Protein AF-A0A7J9RWR3-F1 (afdb_monomer_lite)

Radius of gyration: 13.07 Å; chains: 1; bounding box: 36×20×31 Å

InterPro domains:
  IPR002934 Polymerase, nucleotidyl transferase domain [PF01909] (12-73)
  IPR043519 Nucleotidyltransferase superfamily [G3DSA:3.30.460.10] (7-78)
  IPR043519 Nucleotidyltransferase superfamily [SSF81301] (5-73)

pLDDT: mean 85.47, std 13.64, range [39.38, 94.88]

Sequence (79 aa):
MEPLERIKFLRNWREAFSKLNLERFSEVYVFGSVI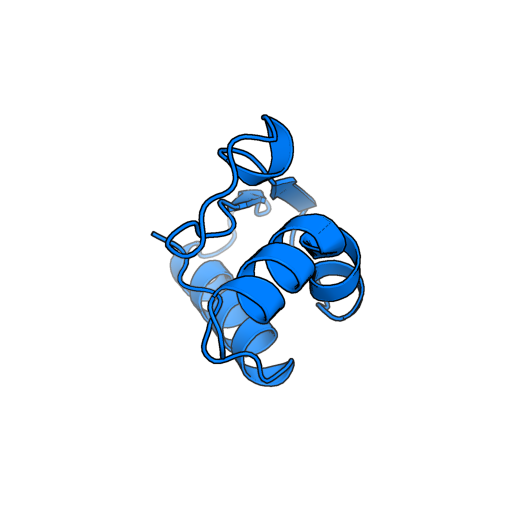SGKITGGSDIDVILVIKRNEDRNKALIDFFDEVERVGRKSVIFV

Organism: Sulfurisphaera ohwakuensis (NCBI:txid69656)

Secondary structure (DSSP, 8-state):
--HHHHHHHHHTHHHHHTTS--TTSSEEEEETHHHHT---TT---EEEEEPPTT--HHHHHHHHHHHHHHTT-TT----

Foldseek 3Di:
DPLVVQQVCLLVVVVLCVQFDLVQFPDKDWDDCSVVVVDGSPDAIEMDTHHDPPDDPVVVVVVRVVRSVVSPDPGHDHD

Structure (mmCIF, N/CA/C/O backbone):
data_AF-A0A7J9RWR3-F1
#
_entry.id   AF-A0A7J9RWR3-F1
#
loop_
_atom_site.group_PDB
_atom_site.id
_atom_site.type_symbol
_atom_site.label_atom_id
_atom_site.label_alt_id
_atom_site.label_comp_id
_atom_site.label_asym_id
_atom_site.label_entity_id
_atom_site.label_seq_id
_atom_site.pdbx_PDB_ins_code
_atom_site.Cartn_x
_atom_site.Cartn_y
_atom_site.Cartn_z
_atom_site.occupancy
_atom_site.B_iso_or_equiv
_atom_site.auth_seq_id
_atom_site.auth_comp_id
_atom_site.auth_asym_id
_atom_site.auth_atom_id
_atom_site.pdbx_PDB_model_num
ATOM 1 N N . MET A 1 1 ? 20.520 4.037 -4.335 1.00 70.81 1 MET A N 1
ATOM 2 C CA . MET A 1 1 ? 20.071 2.883 -5.136 1.00 70.81 1 MET A CA 1
ATOM 3 C C . MET A 1 1 ? 20.193 3.296 -6.580 1.00 70.81 1 MET A C 1
ATOM 5 O O . MET A 1 1 ? 19.699 4.372 -6.911 1.00 70.81 1 MET A O 1
ATOM 9 N N . GLU A 1 2 ? 20.874 2.502 -7.397 1.00 81.50 2 GLU A N 1
ATOM 10 C CA . GLU A 1 2 ? 21.022 2.822 -8.817 1.00 81.50 2 GLU A CA 1
ATOM 11 C C . GLU A 1 2 ? 19.650 2.791 -9.520 1.00 81.50 2 GLU A C 1
ATOM 13 O O . GLU A 1 2 ? 18.777 2.010 -9.118 1.00 81.50 2 GLU A O 1
ATOM 18 N N . PRO A 1 3 ? 19.418 3.588 -10.581 1.00 82.56 3 PRO A N 1
ATOM 19 C CA . PRO A 1 3 ? 18.112 3.660 -11.245 1.00 82.56 3 PRO A CA 1
ATOM 20 C C . PRO A 1 3 ? 17.543 2.293 -11.659 1.00 82.56 3 PRO A C 1
ATOM 22 O O . PRO A 1 3 ? 16.346 2.042 -11.525 1.00 82.56 3 PRO A O 1
ATOM 25 N N . LEU A 1 4 ? 18.405 1.376 -12.110 1.00 85.06 4 LEU A N 1
ATOM 26 C CA . LEU A 1 4 ? 18.015 0.018 -12.502 1.00 85.06 4 LEU A CA 1
ATOM 27 C C . LEU A 1 4 ? 17.581 -0.847 -11.313 1.00 85.06 4 LEU A C 1
ATOM 29 O O . LEU A 1 4 ? 16.620 -1.610 -11.421 1.00 85.06 4 LEU A O 1
ATOM 33 N N . GLU A 1 5 ? 18.268 -0.735 -10.179 1.00 84.31 5 GLU A N 1
ATOM 34 C CA . GLU A 1 5 ? 17.900 -1.437 -8.947 1.00 84.31 5 GLU A CA 1
ATOM 35 C C . GLU A 1 5 ? 16.569 -0.915 -8.405 1.00 84.31 5 GLU A C 1
ATOM 37 O O . GLU A 1 5 ? 15.730 -1.706 -7.970 1.00 84.31 5 GLU A O 1
ATOM 42 N N . ARG A 1 6 ? 16.330 0.398 -8.521 1.00 86.31 6 ARG A N 1
ATOM 43 C CA . ARG A 1 6 ? 15.058 1.018 -8.136 1.00 86.31 6 ARG A CA 1
ATOM 44 C C . ARG A 1 6 ? 13.910 0.533 -9.005 1.00 86.31 6 ARG A C 1
ATOM 46 O O . ARG A 1 6 ? 12.884 0.134 -8.469 1.00 86.31 6 ARG A O 1
ATOM 53 N N . ILE A 1 7 ? 14.088 0.462 -10.322 1.00 89.19 7 ILE A N 1
ATOM 54 C CA . ILE A 1 7 ? 13.062 -0.095 -11.217 1.00 89.19 7 ILE A CA 1
ATOM 55 C C . ILE A 1 7 ? 12.775 -1.565 -10.881 1.00 89.19 7 ILE A C 1
ATOM 57 O O . ILE A 1 7 ? 11.611 -1.963 -10.859 1.00 89.19 7 ILE A O 1
ATOM 61 N N . LYS A 1 8 ? 13.802 -2.377 -10.592 1.00 89.06 8 LYS A N 1
ATOM 62 C CA . LYS A 1 8 ? 13.606 -3.773 -10.157 1.00 89.06 8 LYS A CA 1
ATOM 63 C C . LYS A 1 8 ? 12.811 -3.848 -8.854 1.00 89.06 8 LYS A C 1
ATOM 65 O O . LYS A 1 8 ? 11.872 -4.632 -8.771 1.00 89.06 8 LYS A O 1
ATOM 70 N N . PHE A 1 9 ? 13.149 -3.014 -7.872 1.00 88.69 9 PHE A N 1
ATOM 71 C CA . PHE A 1 9 ? 12.405 -2.911 -6.618 1.00 88.69 9 PHE A CA 1
ATOM 72 C C . PHE A 1 9 ? 10.939 -2.535 -6.854 1.00 88.69 9 PHE A C 1
ATOM 74 O O . PHE A 1 9 ? 10.052 -3.235 -6.377 1.00 88.69 9 PHE A O 1
ATOM 81 N N . LEU A 1 10 ? 10.686 -1.482 -7.632 1.00 90.56 10 LEU A N 1
ATOM 82 C CA . LEU A 1 10 ? 9.337 -1.002 -7.929 1.00 90.56 10 LEU A CA 1
ATOM 83 C C . LEU A 1 10 ? 8.518 -2.037 -8.703 1.00 90.56 10 LEU A C 1
ATOM 85 O O . LEU A 1 10 ? 7.326 -2.163 -8.466 1.00 90.56 10 LEU A O 1
ATOM 89 N N . ARG A 1 11 ? 9.135 -2.824 -9.592 1.00 90.62 11 ARG A N 1
ATOM 90 C CA . ARG A 1 11 ? 8.466 -3.954 -10.262 1.00 90.62 11 ARG A CA 1
ATOM 91 C C . ARG A 1 11 ? 8.133 -5.091 -9.295 1.00 90.62 11 ARG A C 1
ATOM 93 O O . ARG A 1 11 ? 7.096 -5.727 -9.443 1.00 90.62 11 ARG A O 1
ATOM 100 N N . ASN A 1 12 ? 8.976 -5.299 -8.287 1.00 90.75 12 ASN A N 1
ATOM 101 C CA . ASN A 1 12 ? 8.810 -6.319 -7.254 1.00 90.75 12 ASN A CA 1
ATOM 102 C C . ASN A 1 12 ? 8.197 -5.755 -5.961 1.00 90.75 12 ASN A C 1
ATOM 104 O O . ASN A 1 12 ? 8.412 -6.309 -4.884 1.00 90.75 12 ASN A O 1
ATOM 108 N N . TRP A 1 13 ? 7.417 -4.671 -6.045 1.00 88.94 13 TRP A N 1
ATOM 109 C CA . TRP A 1 13 ? 6.847 -3.988 -4.879 1.00 88.94 13 TRP A CA 1
ATOM 110 C C . TRP A 1 13 ? 6.075 -4.934 -3.946 1.00 88.94 13 TRP A C 1
ATOM 112 O O . TRP A 1 13 ? 6.099 -4.756 -2.733 1.00 88.94 13 TRP A O 1
ATOM 122 N N . ARG A 1 14 ? 5.457 -5.996 -4.482 1.00 90.81 14 ARG A N 1
ATOM 123 C CA . ARG A 1 14 ? 4.752 -7.020 -3.690 1.00 90.81 14 ARG A CA 1
ATOM 124 C C . ARG A 1 14 ? 5.648 -7.683 -2.639 1.00 90.81 14 ARG A C 1
ATOM 126 O O . ARG A 1 14 ? 5.189 -7.936 -1.533 1.00 90.81 14 ARG A O 1
ATOM 133 N N . GLU A 1 15 ? 6.921 -7.914 -2.955 1.00 89.38 15 GLU A N 1
ATOM 134 C CA . GLU A 1 15 ? 7.907 -8.468 -2.015 1.00 89.38 15 GLU A CA 1
ATOM 135 C C . GLU A 1 15 ? 8.302 -7.454 -0.928 1.00 89.38 15 GLU A C 1
ATOM 137 O O . GLU A 1 15 ? 8.718 -7.820 0.170 1.00 89.38 15 GLU A O 1
ATOM 142 N N . ALA A 1 16 ? 8.195 -6.156 -1.221 1.00 83.75 16 ALA A N 1
ATOM 143 C CA . ALA A 1 16 ? 8.371 -5.119 -0.212 1.00 83.75 16 ALA A CA 1
ATOM 144 C C . ALA A 1 16 ? 7.197 -5.130 0.775 1.00 83.75 16 ALA A C 1
ATOM 146 O O . ALA A 1 16 ? 7.414 -5.130 1.983 1.00 83.75 16 ALA A O 1
ATOM 147 N N . PHE A 1 17 ? 5.968 -5.217 0.258 1.00 88.88 17 PHE A N 1
ATOM 148 C CA . PHE A 1 17 ? 4.749 -5.232 1.069 1.00 88.88 17 PHE A CA 1
ATOM 149 C C . PHE A 1 17 ? 4.591 -6.512 1.883 1.00 88.88 17 PHE A C 1
ATOM 151 O O . PHE A 1 17 ? 4.078 -6.452 2.993 1.00 88.88 17 PHE A O 1
ATOM 158 N N . SER A 1 18 ? 5.089 -7.654 1.401 1.00 89.81 18 SER A N 1
ATOM 159 C CA . SER A 1 18 ? 5.039 -8.910 2.161 1.00 89.81 18 SER A CA 1
ATOM 160 C C . SER A 1 18 ? 5.868 -8.889 3.451 1.00 89.81 18 SER A C 1
ATOM 162 O O . SER A 1 18 ? 5.783 -9.823 4.240 1.00 89.81 18 SER A O 1
ATOM 164 N N . LYS A 1 19 ? 6.715 -7.870 3.646 1.00 89.31 19 LYS A N 1
ATOM 165 C CA . LYS A 1 19 ? 7.537 -7.683 4.852 1.00 89.31 19 LYS A CA 1
ATOM 166 C C . LYS A 1 19 ? 6.893 -6.726 5.859 1.00 89.31 19 LYS A C 1
ATOM 168 O O . LYS A 1 19 ? 7.405 -6.618 6.974 1.00 89.31 19 LYS A O 1
ATOM 173 N N . LEU A 1 20 ? 5.816 -6.046 5.457 1.00 90.00 20 LEU A N 1
ATOM 174 C CA . LEU A 1 20 ? 5.065 -5.117 6.292 1.00 90.00 20 LEU A CA 1
ATOM 175 C C . LEU A 1 20 ? 3.995 -5.874 7.088 1.00 90.00 20 LEU A C 1
ATOM 177 O O . LEU A 1 20 ? 3.276 -6.712 6.543 1.00 90.00 20 LEU A O 1
ATOM 181 N N . ASN A 1 21 ? 3.856 -5.544 8.365 1.00 91.56 21 ASN A N 1
ATOM 182 C CA . ASN A 1 21 ? 2.723 -5.917 9.189 1.00 91.56 21 ASN A CA 1
ATOM 183 C C . ASN A 1 21 ? 1.583 -4.916 8.969 1.00 91.56 21 ASN A C 1
ATOM 185 O O . ASN A 1 21 ? 1.612 -3.790 9.460 1.00 91.56 21 ASN A O 1
ATOM 189 N N . LEU A 1 22 ? 0.565 -5.349 8.228 1.00 90.69 22 LEU A N 1
ATOM 190 C CA . LEU A 1 22 ? -0.573 -4.516 7.843 1.00 90.69 22 LEU A CA 1
ATOM 191 C C . LEU A 1 22 ? -1.869 -4.895 8.578 1.00 90.69 22 LEU A C 1
ATOM 193 O O . LEU A 1 22 ? -2.917 -4.354 8.244 1.00 90.69 22 LEU A O 1
ATOM 197 N N . GLU A 1 23 ? -1.819 -5.783 9.581 1.00 90.88 23 GLU A N 1
ATOM 198 C CA . GLU A 1 23 ? -3.008 -6.352 10.253 1.00 90.88 23 GLU A CA 1
ATOM 199 C C . GLU A 1 23 ? -3.924 -5.311 10.905 1.00 90.88 23 GLU A C 1
ATOM 201 O O . GLU A 1 23 ? -5.118 -5.545 11.102 1.00 90.88 23 GLU A O 1
ATOM 206 N N . ARG A 1 24 ? -3.374 -4.145 11.249 1.00 88.69 24 ARG A N 1
ATOM 207 C CA . ARG A 1 24 ? -4.155 -3.029 11.779 1.00 88.69 24 ARG A CA 1
ATOM 208 C C . ARG A 1 24 ? -5.147 -2.477 10.756 1.00 88.69 24 ARG A C 1
ATOM 210 O O . ARG A 1 24 ? -6.247 -2.062 11.124 1.00 88.69 24 ARG A O 1
ATOM 217 N N . PHE A 1 25 ? -4.734 -2.396 9.498 1.00 91.56 25 PHE A N 1
ATOM 218 C CA . PHE A 1 25 ? -5.540 -1.797 8.448 1.00 91.56 25 PHE A CA 1
ATOM 219 C C . PHE A 1 25 ? -6.614 -2.791 8.027 1.00 91.56 25 PHE A C 1
ATOM 221 O O . PHE A 1 25 ? -6.372 -3.990 7.929 1.00 9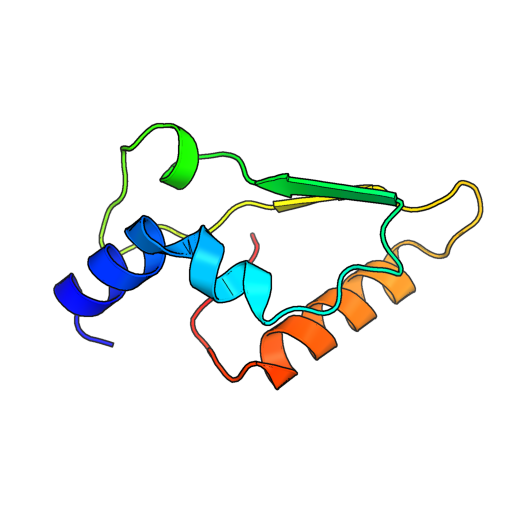1.56 25 PHE A O 1
ATOM 228 N N . SER A 1 26 ? -7.823 -2.290 7.787 1.00 92.44 26 SER A N 1
ATOM 229 C CA . SER A 1 26 ? -8.900 -3.141 7.277 1.00 92.44 26 SER A CA 1
ATOM 230 C C . SER A 1 26 ? -8.572 -3.599 5.862 1.00 92.44 26 SER A C 1
ATOM 232 O O . SER A 1 26 ? -8.747 -4.766 5.527 1.00 92.44 26 SER A O 1
ATOM 234 N N . GLU A 1 27 ? -8.069 -2.673 5.044 1.00 93.62 27 GLU A N 1
ATOM 235 C CA . GLU A 1 27 ? -7.681 -2.921 3.660 1.00 93.62 27 GLU A CA 1
ATOM 236 C C . GLU A 1 27 ? -6.487 -2.028 3.299 1.00 93.62 27 GLU A C 1
ATOM 238 O O . GLU A 1 27 ? -6.338 -0.918 3.820 1.00 93.62 27 GLU A O 1
ATOM 243 N N . VAL A 1 28 ? -5.642 -2.511 2.387 1.00 92.94 28 VAL A N 1
ATOM 244 C CA . VAL A 1 28 ? -4.509 -1.763 1.832 1.00 92.94 28 VAL A CA 1
ATOM 245 C C . VAL A 1 28 ? -4.520 -1.923 0.320 1.00 92.94 28 VAL A C 1
ATOM 247 O O . VAL A 1 28 ? -4.442 -3.040 -0.195 1.00 92.94 28 VAL A O 1
ATOM 250 N N . TYR A 1 29 ? -4.595 -0.804 -0.394 1.00 94.62 29 TYR A N 1
ATOM 251 C CA . TYR A 1 29 ? -4.601 -0.778 -1.853 1.00 94.62 29 TYR A CA 1
ATOM 252 C C . TYR A 1 29 ? -3.333 -0.134 -2.376 1.00 94.62 29 TYR A C 1
ATOM 254 O O . TYR A 1 29 ? -2.961 0.947 -1.935 1.00 94.62 29 TYR A O 1
ATOM 262 N N . VAL A 1 30 ? -2.713 -0.770 -3.365 1.00 93.56 30 VAL A N 1
ATOM 263 C CA . VAL A 1 30 ? -1.628 -0.170 -4.142 1.00 93.56 30 VAL A CA 1
ATOM 264 C C . VAL A 1 30 ? -2.191 0.299 -5.472 1.00 93.56 30 VAL A C 1
ATOM 266 O O . VAL A 1 30 ? -2.948 -0.432 -6.115 1.00 93.56 30 VAL A O 1
ATOM 269 N N . PHE A 1 31 ? -1.829 1.510 -5.884 1.00 93.62 31 PHE A N 1
ATOM 270 C CA . PHE A 1 31 ? -2.302 2.110 -7.127 1.00 93.62 31 PHE A CA 1
ATOM 271 C C . PHE A 1 31 ? -1.173 2.833 -7.875 1.00 93.62 31 PHE A C 1
ATOM 273 O O . PHE A 1 31 ? 0.009 2.666 -7.578 1.00 93.62 31 PHE A O 1
ATOM 280 N N . GLY A 1 32 ? -1.533 3.554 -8.936 1.00 91.56 32 GLY A N 1
ATOM 281 C CA . GLY A 1 32 ? -0.597 4.408 -9.658 1.00 91.56 32 GLY A CA 1
ATOM 282 C C . GLY A 1 32 ? 0.354 3.666 -10.600 1.00 91.56 32 GLY A C 1
ATOM 283 O O . GLY A 1 32 ? -0.017 2.721 -11.313 1.00 91.56 32 GLY A O 1
ATOM 284 N N . SER A 1 33 ? 1.589 4.162 -10.681 1.00 93.12 33 SER A N 1
ATOM 285 C CA . SER A 1 33 ? 2.548 3.787 -11.734 1.00 93.12 33 SER A CA 1
ATOM 286 C C . SER A 1 33 ? 2.927 2.301 -11.710 1.00 93.12 33 SER A C 1
ATOM 288 O O . SER A 1 33 ? 3.062 1.678 -12.767 1.00 93.12 33 SER A O 1
ATOM 290 N N . VAL A 1 34 ? 3.007 1.706 -10.515 1.00 92.69 34 VAL A N 1
ATOM 291 C CA . VAL A 1 34 ? 3.377 0.296 -10.326 1.00 92.69 34 VAL A CA 1
ATOM 292 C C . VAL A 1 34 ? 2.276 -0.682 -10.728 1.00 92.69 34 VAL A C 1
ATOM 294 O O . VAL A 1 34 ? 2.576 -1.821 -11.081 1.00 92.69 34 VAL A O 1
ATOM 297 N N . ILE A 1 35 ? 1.016 -0.239 -10.729 1.00 94.00 35 ILE A N 1
ATOM 298 C CA . ILE A 1 35 ? -0.119 -1.026 -11.227 1.00 94.00 35 ILE A CA 1
ATOM 299 C C . ILE A 1 35 ? -0.277 -0.862 -12.740 1.00 94.00 35 ILE A C 1
ATOM 301 O O . ILE A 1 35 ? -0.517 -1.837 -13.445 1.00 94.00 35 ILE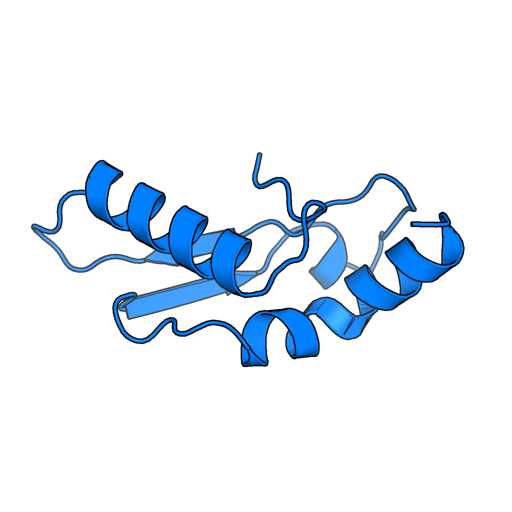 A O 1
ATOM 305 N N . SER A 1 36 ? -0.100 0.356 -13.258 1.00 92.69 36 SER A N 1
ATOM 306 C CA . SER A 1 36 ? -0.232 0.641 -14.698 1.00 92.69 36 SER A CA 1
ATOM 307 C C . SER A 1 36 ? 0.970 0.200 -15.547 1.00 92.69 36 SER A C 1
ATOM 309 O O . SER A 1 36 ? 0.913 0.274 -16.773 1.00 92.69 36 SER A O 1
ATOM 311 N N . GLY A 1 37 ? 2.072 -0.223 -14.917 1.00 88.56 37 GLY A N 1
ATOM 312 C CA . GLY A 1 37 ? 3.310 -0.640 -15.585 1.00 88.56 37 GLY A CA 1
ATOM 313 C C . GLY A 1 37 ? 4.177 0.514 -16.105 1.00 88.56 37 GLY A C 1
ATOM 314 O O . GLY A 1 37 ? 5.253 0.272 -16.654 1.00 88.56 37 GLY A O 1
ATOM 315 N N . LYS A 1 38 ? 3.761 1.770 -15.904 1.00 91.00 38 LYS A N 1
ATOM 316 C CA . LYS A 1 38 ? 4.476 2.986 -16.332 1.00 91.00 38 LYS A CA 1
ATOM 317 C C . LYS A 1 38 ? 5.520 3.426 -15.294 1.00 91.00 38 LYS A C 1
ATOM 319 O O . LYS A 1 38 ? 5.518 4.568 -14.843 1.00 91.00 38 LYS A O 1
ATOM 324 N N . ILE A 1 39 ? 6.388 2.500 -14.888 1.00 91.06 39 ILE A N 1
ATOM 325 C CA . ILE A 1 39 ? 7.404 2.715 -13.846 1.00 91.06 39 ILE A CA 1
ATOM 326 C C . ILE A 1 39 ? 8.643 3.390 -14.442 1.00 91.06 39 ILE A C 1
ATOM 328 O O . ILE A 1 39 ? 9.211 2.910 -15.424 1.00 91.06 39 ILE A O 1
ATOM 332 N N . THR A 1 40 ? 9.114 4.450 -13.792 1.00 87.69 40 THR A N 1
ATOM 333 C CA . THR A 1 40 ? 10.399 5.105 -14.071 1.00 87.69 40 THR A CA 1
ATOM 334 C C . THR A 1 40 ? 11.327 5.004 -12.858 1.00 87.69 40 THR A C 1
ATOM 336 O O . THR A 1 40 ? 10.898 4.642 -11.764 1.00 87.69 40 THR A O 1
ATOM 339 N N . GLY A 1 41 ? 12.607 5.352 -13.016 1.00 82.88 41 GLY A N 1
ATOM 340 C CA . GLY A 1 41 ? 13.547 5.405 -11.888 1.00 82.88 41 GLY A CA 1
ATOM 341 C C . GLY A 1 41 ? 13.195 6.454 -10.822 1.00 82.88 41 GLY A C 1
ATOM 342 O O . GLY A 1 41 ? 13.715 6.374 -9.716 1.00 82.88 41 GLY A O 1
ATOM 343 N N . GLY A 1 42 ? 12.319 7.415 -11.134 1.00 84.75 42 GLY A N 1
ATOM 344 C CA . GLY A 1 42 ? 11.807 8.410 -10.188 1.00 84.75 42 GLY A CA 1
ATOM 345 C C . GLY A 1 42 ? 10.413 8.097 -9.646 1.00 84.75 42 GLY A C 1
ATOM 346 O O . GLY A 1 42 ? 9.855 8.927 -8.946 1.00 84.75 42 GLY A O 1
ATOM 347 N N . SER A 1 43 ? 9.832 6.947 -9.995 1.00 88.12 43 SER A N 1
ATOM 348 C CA . SER A 1 43 ? 8.503 6.563 -9.521 1.00 88.12 43 SER A CA 1
ATOM 349 C C . SER A 1 43 ? 8.527 6.117 -8.056 1.00 88.12 43 SER A C 1
ATOM 351 O O . SER A 1 43 ? 9.537 5.596 -7.564 1.00 88.12 43 SER A O 1
ATOM 353 N N . ASP A 1 44 ? 7.374 6.268 -7.410 1.00 89.69 44 ASP A N 1
ATOM 354 C CA . ASP A 1 44 ? 7.089 5.827 -6.046 1.00 89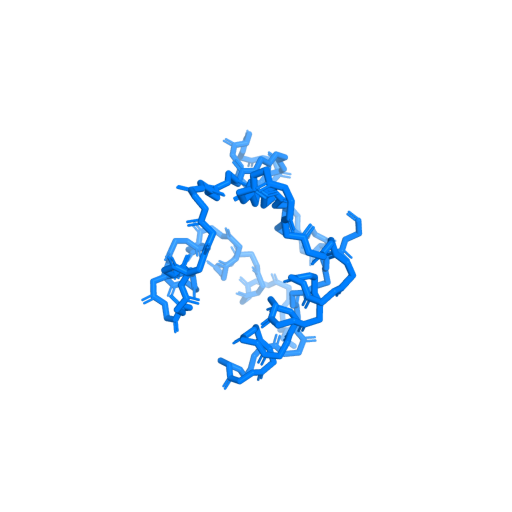.69 44 ASP A CA 1
ATOM 355 C C . ASP A 1 44 ? 5.966 4.770 -6.038 1.00 89.69 44 ASP A C 1
ATOM 357 O O . ASP A 1 44 ? 5.456 4.378 -7.097 1.00 89.69 44 ASP A O 1
ATOM 361 N N . ILE A 1 45 ? 5.635 4.249 -4.852 1.00 90.38 45 ILE A N 1
ATOM 362 C CA . ILE A 1 45 ? 4.540 3.290 -4.656 1.00 90.38 45 ILE A CA 1
ATOM 363 C C . ILE A 1 45 ? 3.403 4.005 -3.932 1.00 90.38 45 ILE A C 1
ATOM 365 O O . ILE A 1 45 ? 3.511 4.290 -2.741 1.00 90.38 45 ILE A O 1
ATOM 369 N N . ASP A 1 46 ? 2.306 4.235 -4.644 1.00 90.88 46 ASP A N 1
ATOM 370 C CA . ASP A 1 46 ? 1.136 4.919 -4.104 1.00 90.88 46 ASP A CA 1
ATOM 371 C C . ASP A 1 46 ? 0.232 3.936 -3.342 1.00 90.88 46 ASP A C 1
ATOM 373 O O . ASP A 1 46 ? -0.094 2.854 -3.853 1.00 90.88 46 ASP A O 1
ATOM 377 N N . VAL A 1 47 ? -0.183 4.303 -2.123 1.00 92.56 47 VAL A N 1
ATOM 378 C CA . VAL A 1 47 ? -0.944 3.424 -1.217 1.00 92.56 47 VAL A CA 1
ATOM 379 C C . VAL A 1 47 ? -2.153 4.127 -0.619 1.00 92.56 47 VAL A C 1
ATOM 381 O O . VAL A 1 47 ? -2.063 5.266 -0.174 1.00 92.56 47 VAL A O 1
ATOM 384 N N . ILE A 1 48 ? -3.276 3.413 -0.546 1.00 94.06 48 ILE A N 1
ATOM 385 C CA . ILE A 1 48 ? -4.448 3.798 0.246 1.00 94.06 48 ILE A CA 1
ATOM 386 C C . ILE A 1 48 ? -4.570 2.840 1.424 1.00 94.06 48 ILE A C 1
ATOM 388 O O . ILE A 1 48 ? -4.611 1.622 1.243 1.00 94.06 48 ILE A O 1
ATOM 392 N N . LEU A 1 49 ? -4.674 3.408 2.623 1.00 94.12 49 LEU A N 1
ATOM 393 C CA . LEU A 1 49 ? -4.903 2.683 3.867 1.00 94.12 49 LEU A CA 1
ATOM 394 C C . LEU A 1 49 ? -6.355 2.872 4.300 1.00 94.12 49 LEU A C 1
ATOM 396 O O . LEU A 1 49 ? -6.798 4.000 4.527 1.00 94.12 49 LEU A O 1
ATOM 400 N N . VAL A 1 50 ? -7.093 1.775 4.441 1.00 94.88 50 VAL A N 1
ATOM 401 C CA . VAL A 1 50 ? -8.458 1.797 4.973 1.00 94.88 50 VAL A CA 1
ATOM 402 C C . VAL A 1 50 ? -8.406 1.453 6.454 1.00 94.88 50 VAL A C 1
ATOM 404 O O . VAL A 1 50 ? -8.018 0.351 6.844 1.00 94.88 50 VAL A O 1
ATOM 407 N N . ILE A 1 51 ? -8.806 2.407 7.289 1.00 94.69 51 ILE A N 1
ATOM 408 C CA . ILE A 1 51 ? -8.857 2.258 8.746 1.00 94.69 51 ILE A CA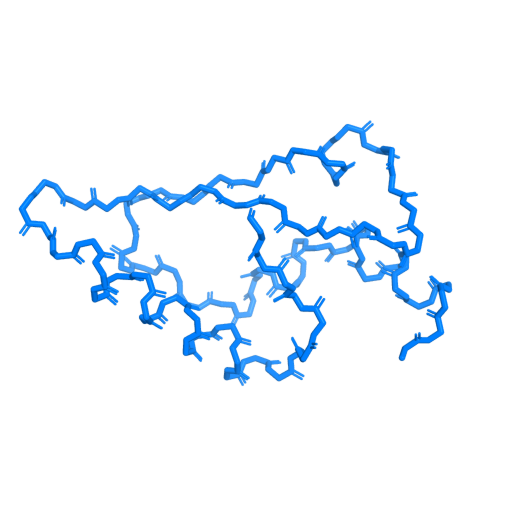 1
ATOM 409 C C . ILE A 1 51 ? -10.293 2.037 9.216 1.00 94.69 51 ILE A C 1
ATOM 411 O O . ILE A 1 51 ? -11.250 2.461 8.561 1.00 94.69 51 ILE A O 1
ATOM 415 N N . LYS A 1 52 ? -10.456 1.389 10.372 1.00 90.88 52 LYS A N 1
ATOM 416 C CA . LYS A 1 52 ? -11.783 1.167 10.956 1.00 90.88 52 LYS A CA 1
ATOM 417 C C . LYS A 1 52 ? -12.434 2.496 11.332 1.00 90.88 52 LYS A C 1
ATOM 419 O O . LYS A 1 52 ? -11.775 3.463 11.718 1.00 90.88 52 LYS A O 1
ATOM 424 N N . ARG A 1 53 ? -13.766 2.527 11.263 1.00 87.44 53 ARG A N 1
ATOM 425 C CA . ARG A 1 53 ? -14.556 3.671 11.729 1.00 87.44 53 ARG A CA 1
ATOM 426 C C . ARG A 1 53 ? -14.223 3.940 13.203 1.00 87.44 53 ARG A C 1
ATOM 428 O O . ARG A 1 53 ? -14.266 3.015 14.008 1.00 87.44 53 ARG A O 1
ATOM 435 N N . ASN A 1 54 ? -13.937 5.201 13.530 1.00 91.12 54 ASN A N 1
ATOM 436 C CA . ASN A 1 54 ? -13.505 5.692 14.850 1.00 91.12 54 ASN A CA 1
ATOM 437 C C . ASN A 1 54 ? -12.027 5.459 15.218 1.00 91.12 54 ASN A C 1
ATOM 439 O O . ASN A 1 54 ? -11.652 5.744 16.354 1.00 91.12 54 ASN A O 1
ATOM 443 N N . GLU A 1 55 ? -11.175 4.994 14.301 1.00 91.69 55 GLU A N 1
ATOM 444 C CA . GLU A 1 55 ? -9.725 5.074 14.516 1.00 91.69 55 GLU A CA 1
ATOM 445 C C . GLU A 1 55 ? -9.179 6.484 14.266 1.00 91.69 55 GLU A C 1
ATOM 447 O O . GLU A 1 55 ? -9.663 7.226 13.408 1.00 91.69 55 GLU A O 1
ATOM 452 N N . ASP A 1 56 ? -8.129 6.841 15.010 1.00 94.00 56 ASP A N 1
ATOM 453 C CA . ASP A 1 56 ? -7.370 8.063 14.769 1.00 94.00 56 ASP A CA 1
ATOM 454 C C . ASP A 1 56 ? -6.544 7.911 13.485 1.00 94.00 56 ASP A C 1
ATOM 456 O O . ASP A 1 56 ? -5.614 7.100 13.401 1.00 94.00 56 ASP A O 1
ATOM 460 N N . ARG A 1 57 ? -6.890 8.730 12.488 1.00 92.75 57 ARG A N 1
ATOM 461 C CA . ARG A 1 57 ? -6.228 8.770 11.183 1.00 92.75 57 ARG A CA 1
ATOM 462 C C . ARG A 1 57 ? -4.742 9.102 11.283 1.00 92.75 57 ARG A C 1
ATOM 464 O O . ARG A 1 57 ? -3.946 8.486 10.583 1.00 92.75 57 ARG A O 1
ATOM 471 N N . ASN A 1 58 ? -4.367 10.076 12.107 1.00 93.69 58 ASN A N 1
ATOM 472 C CA . ASN A 1 58 ? -2.977 10.515 12.215 1.00 93.69 58 ASN A CA 1
ATOM 473 C C . ASN A 1 58 ? -2.139 9.438 12.896 1.00 93.69 58 ASN A C 1
ATOM 475 O O . ASN A 1 58 ? -1.044 9.139 12.431 1.00 93.69 58 ASN A O 1
ATOM 479 N N . LYS A 1 59 ? -2.684 8.808 13.942 1.00 93.62 59 LYS A N 1
ATOM 480 C CA . LYS A 1 59 ? -2.037 7.664 14.584 1.00 93.62 59 LYS A CA 1
ATOM 481 C C . LYS A 1 59 ? -1.809 6.538 13.575 1.00 93.62 59 LYS A C 1
ATOM 483 O O . LYS A 1 59 ? -0.684 6.096 13.412 1.00 93.62 59 LYS A O 1
ATOM 488 N N . ALA A 1 60 ? -2.851 6.137 12.846 1.00 92.25 60 ALA A N 1
ATOM 489 C CA . ALA A 1 60 ? -2.744 5.074 11.848 1.00 92.25 60 ALA A CA 1
ATOM 490 C C . ALA A 1 60 ? -1.713 5.380 10.746 1.00 92.25 60 ALA A C 1
ATOM 492 O O . ALA A 1 60 ? -1.017 4.475 10.294 1.00 92.25 60 ALA A O 1
ATOM 493 N N . LEU A 1 61 ? -1.598 6.647 10.335 1.00 91.50 61 LEU A N 1
ATOM 494 C CA . LEU A 1 61 ? -0.584 7.081 9.379 1.00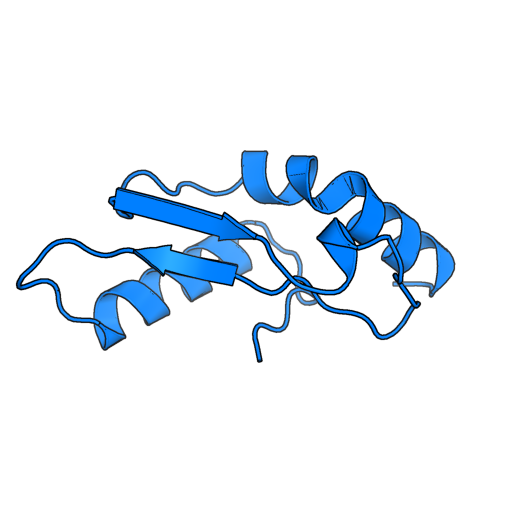 91.50 61 LEU A CA 1
ATOM 495 C C . LEU A 1 61 ? 0.835 6.984 9.961 1.00 91.50 61 LEU A C 1
ATOM 497 O O . LEU A 1 61 ? 1.720 6.469 9.286 1.00 91.50 61 LEU A O 1
ATOM 501 N N . ILE A 1 62 ? 1.046 7.437 11.202 1.00 92.69 62 ILE A N 1
ATOM 502 C CA . ILE A 1 62 ? 2.340 7.330 11.898 1.00 92.69 62 ILE A CA 1
ATOM 503 C C . ILE A 1 62 ? 2.758 5.865 12.021 1.00 92.69 62 ILE A C 1
ATOM 505 O O . ILE A 1 62 ? 3.864 5.519 11.628 1.00 92.69 62 ILE A O 1
ATOM 509 N N . ASP A 1 63 ? 1.854 4.990 12.462 1.00 91.69 63 ASP A N 1
ATOM 510 C CA . ASP A 1 63 ? 2.169 3.567 12.619 1.00 91.69 63 ASP A CA 1
ATOM 511 C C . ASP A 1 63 ? 2.523 2.900 11.278 1.00 91.69 63 ASP A C 1
ATOM 513 O O . ASP A 1 63 ? 3.365 2.006 11.229 1.00 91.69 63 ASP A O 1
ATOM 517 N N . PHE A 1 64 ? 1.908 3.335 10.172 1.00 92.00 64 PHE A N 1
ATOM 518 C CA . PHE A 1 64 ? 2.296 2.866 8.842 1.00 92.00 64 PHE A CA 1
ATOM 519 C C . PHE A 1 64 ? 3.699 3.337 8.450 1.00 92.00 64 PHE A C 1
ATOM 521 O O . PHE A 1 64 ? 4.475 2.551 7.903 1.00 92.00 64 PHE A O 1
ATOM 528 N N . PHE A 1 65 ? 4.036 4.599 8.726 1.00 90.25 65 PHE A N 1
ATOM 529 C CA . PHE A 1 65 ? 5.382 5.116 8.484 1.00 90.25 65 PHE A CA 1
ATOM 530 C C . PHE A 1 65 ? 6.424 4.353 9.303 1.00 90.25 65 PHE A C 1
ATOM 532 O O . PHE A 1 65 ? 7.400 3.881 8.720 1.00 90.25 65 PHE A O 1
ATOM 539 N N . ASP A 1 66 ? 6.178 4.144 10.596 1.00 90.75 66 ASP A N 1
ATOM 540 C CA . ASP A 1 66 ? 7.062 3.378 11.482 1.00 90.75 66 ASP A CA 1
ATOM 541 C C . ASP A 1 66 ? 7.285 1.955 10.949 1.00 90.75 66 ASP A C 1
ATOM 543 O O . ASP A 1 66 ? 8.408 1.446 10.926 1.00 90.75 66 ASP A O 1
ATOM 547 N N . GLU A 1 67 ? 6.225 1.315 10.454 1.00 89.81 67 GLU A N 1
ATOM 548 C CA . GLU A 1 67 ? 6.293 -0.027 9.881 1.00 89.81 67 GLU A CA 1
ATOM 549 C C . GLU A 1 67 ? 7.121 -0.076 8.585 1.00 89.81 67 GLU A C 1
ATOM 551 O O . GLU A 1 67 ? 7.913 -1.001 8.372 1.00 89.81 67 GLU A O 1
ATOM 556 N N . VAL A 1 68 ? 6.997 0.935 7.726 1.00 87.56 68 VAL A N 1
ATOM 557 C CA . VAL A 1 68 ? 7.793 1.039 6.494 1.00 87.56 68 VAL A CA 1
ATOM 558 C C . VAL A 1 68 ? 9.258 1.354 6.803 1.00 87.56 68 VAL A C 1
ATOM 560 O O . VAL A 1 68 ? 10.158 0.757 6.196 1.00 87.56 68 VAL A O 1
ATOM 563 N N . GLU A 1 69 ? 9.519 2.237 7.767 1.00 85.56 69 GLU A N 1
ATOM 564 C CA . GLU A 1 69 ? 10.870 2.552 8.233 1.00 85.56 69 GLU A CA 1
ATOM 565 C C . GLU A 1 69 ? 11.551 1.330 8.859 1.00 85.56 69 GLU A C 1
ATOM 567 O O . GLU A 1 69 ? 12.721 1.064 8.560 1.00 85.56 69 GLU A O 1
ATOM 572 N N . ARG A 1 70 ? 10.813 0.524 9.635 1.00 84.62 70 ARG A N 1
ATOM 573 C CA . ARG A 1 70 ? 11.289 -0.734 10.237 1.00 84.62 70 ARG A CA 1
ATOM 574 C C . ARG A 1 70 ? 11.810 -1.720 9.195 1.00 84.62 70 ARG A C 1
ATOM 576 O O . ARG A 1 70 ? 12.822 -2.383 9.423 1.00 84.62 70 ARG A O 1
ATOM 583 N N . VAL A 1 71 ? 11.145 -1.825 8.044 1.00 78.75 71 VAL A N 1
ATOM 584 C CA . VAL A 1 71 ? 11.565 -2.712 6.940 1.00 78.75 71 VAL A CA 1
ATOM 585 C C . VAL A 1 71 ? 12.787 -2.158 6.180 1.00 78.75 71 VAL A C 1
ATOM 587 O O . VAL A 1 71 ? 13.373 -2.838 5.333 1.00 78.75 71 VAL A O 1
ATOM 590 N N . GLY A 1 72 ? 13.269 -0.967 6.541 1.00 58.38 72 GLY A N 1
ATOM 591 C CA . GLY A 1 72 ? 14.636 -0.539 6.254 1.00 58.38 72 GLY A CA 1
ATOM 592 C C . GLY A 1 72 ? 14.873 -0.046 4.830 1.00 58.38 72 GLY A C 1
ATOM 593 O O . GLY A 1 72 ? 16.019 -0.002 4.379 1.00 58.38 72 GLY A O 1
ATOM 594 N N . ARG A 1 73 ? 13.834 0.362 4.094 1.00 55.75 73 ARG A N 1
ATOM 595 C CA . ARG A 1 73 ? 14.022 1.023 2.793 1.00 55.75 73 ARG A CA 1
ATOM 596 C C . ARG A 1 73 ? 13.643 2.495 2.889 1.00 55.75 73 ARG A C 1
ATOM 598 O O . ARG A 1 73 ? 12.500 2.856 2.650 1.00 55.75 73 ARG A O 1
ATOM 605 N N . LYS A 1 74 ? 14.662 3.343 3.104 1.00 46.88 74 LYS A N 1
ATOM 606 C CA . LYS A 1 74 ? 14.666 4.825 2.984 1.00 46.88 74 LYS A CA 1
ATOM 607 C C . LYS A 1 74 ? 14.173 5.374 1.621 1.00 46.88 74 LYS A C 1
ATOM 609 O O . LYS A 1 74 ? 14.465 6.510 1.269 1.00 46.88 74 LYS A O 1
ATOM 614 N N . SER A 1 75 ? 13.533 4.559 0.789 1.00 44.25 75 SER A N 1
ATOM 615 C CA . SER A 1 75 ? 13.209 4.851 -0.610 1.00 44.25 75 SER A CA 1
ATOM 616 C C . SER A 1 75 ? 11.719 4.777 -0.918 1.00 44.25 75 SER A C 1
ATOM 618 O O . SER A 1 75 ? 11.356 4.986 -2.070 1.00 44.25 75 SER A O 1
ATOM 620 N N . VAL A 1 76 ? 10.869 4.449 0.058 1.00 47.06 76 VAL A N 1
ATOM 621 C CA . VAL A 1 76 ? 9.418 4.495 -0.137 1.00 47.06 76 VAL A CA 1
ATOM 622 C C . VAL A 1 76 ? 8.935 5.834 0.401 1.00 47.06 76 VAL A C 1
ATOM 624 O O . VAL A 1 76 ? 8.688 5.988 1.592 1.00 47.06 76 VAL A O 1
ATOM 627 N N . ILE A 1 77 ? 8.913 6.830 -0.480 1.00 41.41 77 ILE A N 1
ATOM 628 C CA . ILE A 1 77 ? 8.261 8.107 -0.212 1.00 41.41 77 ILE A CA 1
ATOM 629 C C . ILE A 1 77 ? 6.798 7.906 -0.599 1.00 41.41 77 ILE A C 1
ATOM 631 O O . ILE A 1 77 ? 6.508 7.576 -1.745 1.00 41.41 77 ILE A O 1
ATOM 635 N N . PHE A 1 78 ? 5.895 8.050 0.366 1.00 42.62 78 PHE A N 1
ATOM 636 C CA . PHE A 1 78 ? 4.466 8.170 0.093 1.00 42.62 78 PHE A CA 1
ATOM 637 C C . PHE A 1 78 ? 4.177 9.662 -0.060 1.00 42.62 78 PHE A C 1
ATOM 639 O O . PHE A 1 78 ? 4.446 10.425 0.872 1.00 42.62 78 PHE A O 1
ATOM 646 N N . VAL A 1 79 ? 3.704 10.076 -1.235 1.00 39.38 79 VAL A N 1
ATOM 647 C CA . VAL A 1 79 ? 3.226 11.444 -1.497 1.00 39.38 79 VAL A CA 1
ATOM 648 C C . VAL A 1 79 ? 1.709 11.426 -1.587 1.00 39.38 79 VAL A C 1
ATOM 650 O O . VAL A 1 79 ? 1.176 10.484 -2.213 1.00 39.38 79 VAL A O 1
#